Protein AF-A0A1F6CWD2-F1 (afdb_monomer_lite)

pLDDT: mean 94.24, std 5.81, range [60.09, 97.81]

Sequence (59 aa):
MWGTILNINSILWALSGTYFVYSTGIAILTWSGKQFLLGLLVFVFFSLAEVALAAIAEP

Radius of gyration: 13.64 Å; chains: 1; bounding box: 29×11×40 Å

Foldseek 3Di:
DLVVVLVVLVVQLVVLVVQLVVLVVCCVVVVDCPSNVVSVVSNVVSVVVNVVSVVVVPD

Structure (mmCIF, N/CA/C/O backbone):
data_AF-A0A1F6CWD2-F1
#
_entry.id   AF-A0A1F6CWD2-F1
#
loop_
_atom_site.group_PDB
_atom_site.id
_atom_site.type_symbol
_atom_site.label_atom_id
_atom_site.label_alt_id
_atom_site.label_comp_id
_atom_site.label_asym_id
_atom_site.label_entity_id
_atom_site.label_seq_id
_atom_site.pdbx_PDB_ins_code
_atom_site.Cartn_x
_atom_si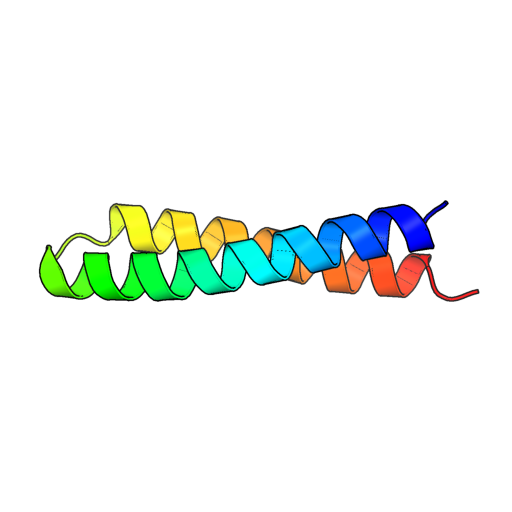te.Cartn_y
_atom_site.Cartn_z
_atom_site.occupancy
_atom_site.B_iso_or_equiv
_atom_site.auth_seq_id
_atom_site.auth_comp_id
_atom_site.auth_asym_id
_atom_site.auth_atom_id
_atom_site.pdbx_PDB_model_num
ATOM 1 N N . MET A 1 1 ? 14.241 5.445 -16.572 1.00 84.31 1 MET A N 1
ATOM 2 C CA . MET A 1 1 ? 13.527 6.375 -15.667 1.00 84.31 1 MET A CA 1
ATOM 3 C C . MET A 1 1 ? 12.284 5.721 -15.080 1.00 84.31 1 MET A C 1
ATOM 5 O O . MET A 1 1 ? 12.202 5.622 -13.864 1.00 84.31 1 MET A O 1
ATOM 9 N N . TRP A 1 2 ? 11.379 5.195 -15.913 1.00 90.06 2 TRP A N 1
ATOM 10 C CA . TRP A 1 2 ? 10.169 4.495 -15.460 1.00 90.06 2 TRP A CA 1
ATOM 11 C C . TRP A 1 2 ? 10.442 3.310 -14.526 1.00 90.06 2 TRP A C 1
ATOM 13 O O . TRP A 1 2 ? 9.793 3.218 -13.496 1.00 90.06 2 TRP A O 1
ATOM 23 N N . GLY A 1 3 ? 11.481 2.505 -14.777 1.00 89.94 3 GLY A N 1
ATOM 24 C CA . GLY A 1 3 ? 11.872 1.423 -13.857 1.00 89.94 3 GLY A CA 1
ATOM 25 C C . GLY A 1 3 ? 12.284 1.886 -12.448 1.00 89.94 3 GLY A C 1
ATOM 26 O O . GLY A 1 3 ? 12.002 1.207 -11.467 1.00 89.94 3 GLY A O 1
ATOM 27 N N . THR A 1 4 ? 12.900 3.067 -12.307 1.00 93.69 4 THR A N 1
ATOM 28 C CA . THR A 1 4 ? 13.217 3.637 -10.982 1.00 93.69 4 THR A CA 1
ATOM 29 C C . THR A 1 4 ? 11.947 4.086 -10.261 1.00 93.69 4 THR A C 1
ATOM 31 O O . THR A 1 4 ? 11.812 3.854 -9.064 1.00 93.69 4 THR A O 1
ATOM 34 N N . ILE A 1 5 ? 11.012 4.702 -10.992 1.00 94.12 5 ILE A N 1
ATOM 35 C CA . ILE A 1 5 ? 9.712 5.127 -10.455 1.00 94.12 5 ILE A CA 1
ATOM 36 C C . ILE A 1 5 ? 8.887 3.904 -10.039 1.00 94.12 5 ILE A C 1
ATOM 38 O O . ILE A 1 5 ? 8.316 3.913 -8.953 1.00 94.12 5 ILE A O 1
ATOM 42 N N . LEU A 1 6 ? 8.891 2.844 -10.853 1.00 94.25 6 LEU A N 1
ATOM 43 C CA . LEU A 1 6 ? 8.262 1.566 -10.535 1.00 94.25 6 LEU A CA 1
ATOM 44 C C . LEU A 1 6 ? 8.831 0.993 -9.235 1.00 94.25 6 LEU A C 1
ATOM 46 O O . LEU A 1 6 ? 8.066 0.769 -8.313 1.00 94.25 6 LEU A O 1
ATOM 50 N N . ASN A 1 7 ? 10.158 0.890 -9.091 1.00 95.44 7 ASN A N 1
ATOM 51 C CA . ASN A 1 7 ? 10.769 0.397 -7.848 1.00 95.44 7 ASN A CA 1
ATOM 52 C C . ASN A 1 7 ? 10.362 1.206 -6.603 1.00 95.44 7 ASN A C 1
ATOM 54 O O . ASN A 1 7 ? 10.136 0.631 -5.539 1.00 95.44 7 ASN A O 1
ATOM 58 N N . ILE A 1 8 ? 10.275 2.537 -6.710 1.00 96.50 8 ILE A N 1
ATOM 59 C CA . ILE A 1 8 ? 9.799 3.381 -5.603 1.00 96.50 8 ILE A CA 1
ATOM 60 C C . ILE A 1 8 ? 8.327 3.072 -5.301 1.00 96.50 8 ILE A C 1
ATOM 62 O O . ILE A 1 8 ? 7.963 2.920 -4.133 1.00 96.50 8 ILE A O 1
ATOM 66 N N . ASN A 1 9 ? 7.491 2.947 -6.336 1.00 96.38 9 ASN A N 1
ATOM 67 C CA . ASN A 1 9 ? 6.086 2.587 -6.184 1.00 96.38 9 ASN A CA 1
ATOM 68 C C . ASN A 1 9 ? 5.921 1.205 -5.544 1.00 96.38 9 ASN A C 1
ATOM 70 O O . ASN A 1 9 ? 5.118 1.089 -4.629 1.00 96.38 9 ASN A O 1
ATOM 74 N N . SER A 1 10 ? 6.735 0.210 -5.903 1.00 95.94 10 SER A N 1
ATOM 75 C CA . SER A 1 10 ? 6.688 -1.132 -5.312 1.00 95.94 10 SER A CA 1
ATOM 76 C C . SER A 1 10 ? 6.970 -1.111 -3.803 1.00 95.94 10 SER A C 1
ATOM 78 O O . SER A 1 10 ? 6.314 -1.814 -3.031 1.00 95.94 10 SER A O 1
ATOM 80 N N . ILE A 1 11 ? 7.909 -0.270 -3.347 1.00 97.50 11 ILE A N 1
ATOM 81 C CA . ILE A 1 11 ? 8.189 -0.084 -1.911 1.00 97.50 11 ILE A CA 1
ATOM 82 C C . ILE A 1 11 ? 6.982 0.554 -1.212 1.00 97.50 11 ILE A C 1
ATOM 84 O O . ILE A 1 11 ? 6.541 0.076 -0.164 1.00 97.50 11 ILE A O 1
ATOM 88 N N . LEU A 1 12 ? 6.427 1.623 -1.790 1.00 97.19 12 LEU A N 1
ATOM 89 C CA . LEU A 1 12 ? 5.245 2.298 -1.245 1.00 97.19 12 LEU A CA 1
ATOM 90 C C . LEU A 1 12 ? 4.012 1.388 -1.254 1.00 97.19 12 LEU A C 1
ATOM 92 O O . LEU A 1 12 ? 3.231 1.397 -0.302 1.00 97.19 12 LEU A O 1
ATOM 96 N N . TRP A 1 13 ? 3.875 0.548 -2.276 1.00 97.31 13 TRP A N 1
ATOM 97 C CA . TRP A 1 13 ? 2.836 -0.459 -2.394 1.00 97.31 13 TRP A CA 1
ATOM 98 C C . TRP A 1 13 ? 2.934 -1.477 -1.255 1.00 97.31 13 TRP A C 1
ATOM 100 O O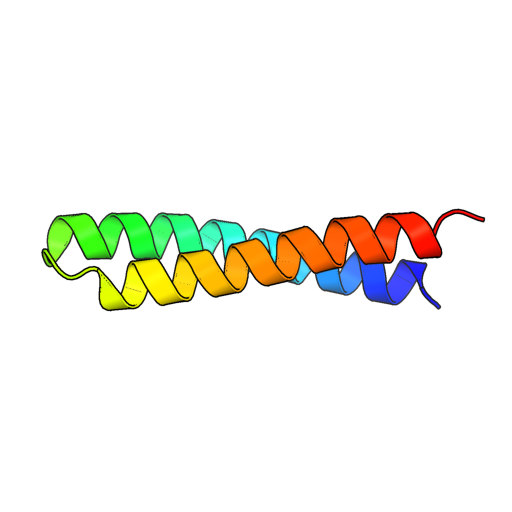 . TRP A 1 13 ? 1.948 -1.686 -0.546 1.00 97.31 13 TRP A O 1
ATOM 110 N N . ALA A 1 14 ? 4.125 -2.014 -0.971 1.00 97.31 14 ALA A N 1
ATOM 111 C CA . ALA A 1 14 ? 4.335 -2.930 0.153 1.00 97.31 14 ALA A CA 1
ATOM 112 C C . ALA A 1 14 ? 4.007 -2.284 1.518 1.00 97.31 14 ALA A C 1
ATOM 114 O O . ALA A 1 14 ? 3.330 -2.886 2.362 1.00 97.31 14 ALA A O 1
ATOM 115 N N . LEU A 1 15 ? 4.427 -1.029 1.726 1.00 97.56 15 LEU A N 1
ATOM 116 C CA . LEU A 1 15 ? 4.084 -0.261 2.930 1.00 97.56 15 LEU A CA 1
ATOM 117 C C . LEU A 1 15 ? 2.572 -0.036 3.046 1.00 97.56 15 LEU A C 1
ATOM 119 O O . LEU A 1 15 ? 2.001 -0.212 4.124 1.00 97.56 15 LEU A O 1
ATOM 123 N N . SER A 1 16 ? 1.907 0.293 1.938 1.00 97.12 16 SER A N 1
ATOM 124 C CA . SER A 1 16 ? 0.457 0.485 1.909 1.00 97.12 16 SER A CA 1
ATOM 125 C C . SER A 1 16 ? -0.312 -0.807 2.188 1.00 97.12 16 SER A C 1
ATOM 127 O O . SER A 1 16 ? -1.310 -0.763 2.902 1.00 97.12 16 SER A O 1
ATOM 129 N N . GLY A 1 17 ? 0.183 -1.962 1.730 1.00 96.69 17 GLY A N 1
ATOM 130 C CA . GLY A 1 17 ? -0.388 -3.269 2.060 1.00 96.69 17 GLY A CA 1
ATOM 131 C C . GLY A 1 17 ? -0.302 -3.567 3.557 1.00 96.69 17 GLY A C 1
ATOM 132 O O . GLY A 1 17 ? -1.281 -3.989 4.173 1.00 96.69 17 GLY A O 1
ATOM 133 N N . THR A 1 18 ? 0.836 -3.249 4.178 1.00 97.44 18 THR A N 1
ATOM 134 C CA . THR A 1 18 ? 1.022 -3.405 5.630 1.00 97.44 18 THR A CA 1
ATOM 135 C C . THR A 1 18 ? 0.088 -2.475 6.409 1.00 97.44 18 THR A C 1
ATOM 137 O O . THR A 1 18 ? -0.571 -2.897 7.363 1.00 97.44 18 THR A O 1
ATOM 140 N N . TYR A 1 19 ? -0.030 -1.218 5.972 1.00 97.19 19 TYR A N 1
ATOM 141 C CA . TYR A 1 19 ? -0.966 -0.261 6.554 1.00 97.19 19 TYR A CA 1
ATOM 142 C C . TYR A 1 19 ? -2.427 -0.695 6.383 1.00 97.19 19 TYR A C 1
ATOM 144 O O . TYR A 1 19 ? -3.221 -0.543 7.309 1.00 97.19 19 TYR A O 1
ATOM 152 N N . PHE A 1 20 ? -2.791 -1.287 5.245 1.00 97.50 20 PHE A N 1
ATOM 153 C CA . PHE A 1 20 ? -4.137 -1.798 5.011 1.00 97.50 20 PHE A CA 1
ATOM 154 C C . PHE A 1 20 ? -4.500 -2.918 5.995 1.00 97.50 20 PHE A C 1
ATOM 156 O O . PHE A 1 20 ? -5.559 -2.851 6.628 1.00 97.50 20 PHE A O 1
ATOM 163 N N . VAL A 1 21 ? -3.599 -3.883 6.216 1.00 97.50 21 VAL A N 1
ATOM 164 C CA . VAL A 1 21 ? -3.779 -4.943 7.228 1.00 97.50 21 VAL A CA 1
ATOM 165 C C . VAL A 1 21 ? -3.948 -4.341 8.625 1.00 97.50 21 VAL A C 1
ATOM 167 O O . VAL A 1 2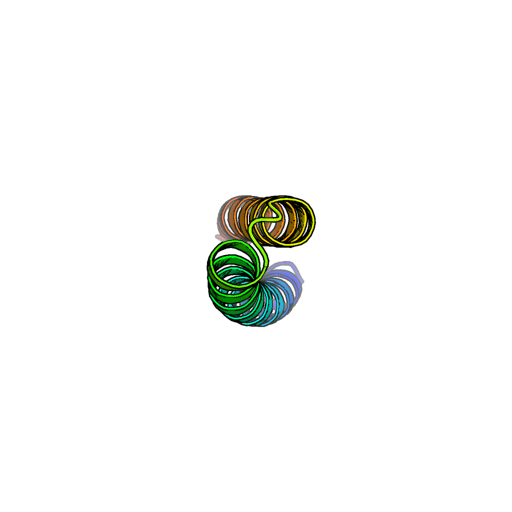1 ? -4.900 -4.677 9.331 1.00 97.50 21 VAL A O 1
ATOM 170 N N . TYR A 1 22 ? -3.084 -3.395 9.004 1.00 96.44 22 TYR A N 1
ATOM 171 C CA . TYR A 1 22 ? -3.203 -2.669 10.271 1.00 96.44 22 TYR A CA 1
ATOM 172 C C . TYR A 1 22 ? -4.562 -1.959 10.407 1.00 96.44 22 TYR A C 1
ATOM 174 O O . TYR A 1 22 ? -5.259 -2.126 11.409 1.00 96.44 22 TYR A O 1
ATOM 182 N N . SER A 1 23 ? -4.974 -1.210 9.382 1.00 96.50 23 SER A N 1
ATOM 183 C CA . SER A 1 23 ? -6.224 -0.444 9.381 1.00 96.50 23 SER A CA 1
ATOM 184 C C . SER A 1 23 ? -7.462 -1.343 9.457 1.00 96.50 23 SER A C 1
ATOM 186 O O . SER A 1 23 ? -8.456 -0.974 10.082 1.00 96.50 23 SER A O 1
ATOM 188 N N . THR A 1 24 ? -7.378 -2.549 8.887 1.00 96.25 24 THR A N 1
ATOM 189 C CA . THR A 1 24 ? -8.411 -3.585 8.990 1.00 96.25 24 THR A CA 1
ATOM 190 C C . THR A 1 24 ? -8.537 -4.070 10.431 1.00 96.25 24 THR A C 1
ATOM 192 O O . THR A 1 24 ? -9.642 -4.108 10.970 1.00 96.25 24 THR A O 1
ATOM 195 N N . GLY A 1 25 ? -7.412 -4.358 11.094 1.00 95.81 25 GLY A N 1
ATOM 196 C CA . GLY A 1 25 ? -7.399 -4.721 12.513 1.00 95.81 25 GLY A CA 1
ATOM 197 C C . GLY A 1 25 ? -8.003 -3.630 13.400 1.00 95.81 25 GLY A C 1
ATOM 198 O O . GLY A 1 25 ? -8.862 -3.913 14.234 1.00 95.81 25 GLY A O 1
ATOM 199 N N . ILE A 1 26 ? -7.630 -2.367 13.177 1.00 95.56 26 ILE A N 1
ATOM 200 C CA . ILE A 1 26 ? -8.193 -1.236 13.928 1.00 95.56 26 ILE A CA 1
ATOM 201 C C . ILE A 1 26 ? -9.692 -1.078 13.682 1.00 95.56 26 ILE A C 1
ATOM 203 O O . ILE A 1 26 ? -10.431 -0.835 14.635 1.00 95.56 26 ILE A O 1
ATOM 207 N N . ALA A 1 27 ? -10.167 -1.229 12.446 1.00 96.38 27 ALA A N 1
ATOM 208 C CA . ALA A 1 27 ? -11.592 -1.113 12.153 1.00 96.38 27 ALA A CA 1
ATOM 209 C C . ALA A 1 27 ? -12.426 -2.173 12.881 1.00 96.38 27 ALA A C 1
ATOM 211 O O . ALA A 1 27 ? -13.504 -1.850 13.377 1.00 96.38 27 ALA A O 1
ATOM 212 N N . ILE A 1 28 ? -11.900 -3.394 13.016 1.00 95.88 28 ILE A N 1
ATOM 213 C CA . ILE A 1 28 ? -12.530 -4.460 13.804 1.00 95.88 28 ILE A CA 1
ATOM 214 C C . ILE A 1 28 ? -12.531 -4.098 15.296 1.00 95.88 28 ILE A C 1
ATOM 216 O O . ILE A 1 28 ? -13.573 -4.172 15.941 1.00 95.88 28 ILE A O 1
ATOM 220 N N . LEU A 1 29 ? -11.390 -3.664 15.844 1.00 96.56 29 LEU A N 1
ATOM 221 C CA . LEU A 1 29 ? -11.249 -3.366 17.276 1.00 96.56 29 LEU A CA 1
ATOM 222 C C . LEU A 1 29 ? -12.047 -2.137 17.730 1.00 96.56 29 LEU A C 1
ATOM 224 O O . LEU A 1 29 ? -12.559 -2.104 18.844 1.00 96.56 29 LEU A O 1
ATOM 228 N N . THR A 1 30 ? -12.130 -1.112 16.885 1.00 94.88 30 THR A N 1
ATOM 229 C CA . THR A 1 30 ? -12.751 0.183 17.218 1.00 94.88 30 THR A CA 1
ATOM 230 C C . THR A 1 30 ? -14.162 0.337 16.660 1.00 94.88 30 THR A C 1
ATOM 232 O O . THR A 1 30 ? -14.794 1.368 16.886 1.00 94.88 30 THR A O 1
ATOM 235 N N . TRP A 1 31 ? -14.646 -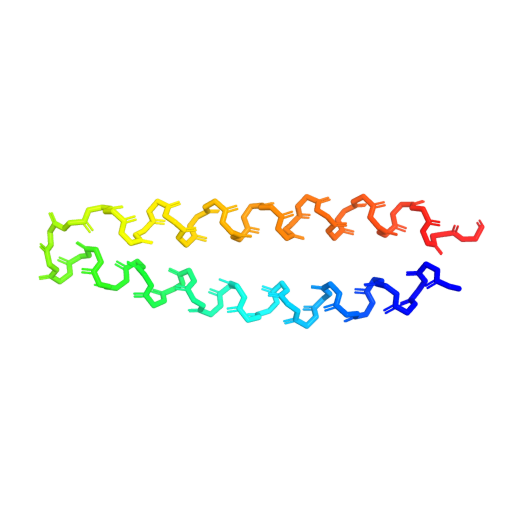0.659 15.907 1.00 92.19 31 TRP A N 1
ATOM 236 C CA . TRP A 1 31 ? -15.919 -0.624 15.181 1.00 92.19 31 TRP A CA 1
ATOM 237 C C . TRP A 1 31 ? -16.084 0.627 14.295 1.00 92.19 31 TRP A C 1
ATOM 239 O O . TRP A 1 31 ? -17.182 1.144 14.084 1.00 92.19 31 TRP A O 1
ATOM 249 N N . SER A 1 32 ? -14.965 1.152 13.787 1.00 92.69 32 SER A N 1
ATOM 250 C CA . SER A 1 32 ? -14.901 2.392 13.015 1.00 92.69 32 SER A CA 1
ATOM 251 C C . SER A 1 32 ? -14.212 2.155 11.678 1.00 92.69 32 SER A C 1
ATOM 253 O O . SER A 1 32 ? -13.011 1.904 11.602 1.00 92.69 32 SER A O 1
ATOM 255 N N . GLY A 1 33 ? -14.966 2.293 10.588 1.00 91.19 33 GLY A N 1
ATOM 256 C CA . GLY A 1 33 ? -14.469 2.047 9.231 1.00 91.19 33 GLY A CA 1
ATOM 257 C C . GLY A 1 33 ? -13.622 3.173 8.628 1.00 91.19 33 GLY A C 1
ATOM 258 O O . GLY A 1 33 ? -13.143 3.030 7.508 1.00 91.19 33 GLY A O 1
ATOM 259 N N . LYS A 1 34 ? -13.425 4.304 9.323 1.00 93.25 34 LYS A N 1
ATOM 260 C CA . LYS A 1 34 ? -12.750 5.482 8.741 1.00 93.25 34 LYS A CA 1
ATOM 261 C C . LYS A 1 34 ? -11.296 5.197 8.355 1.00 93.25 34 LYS A C 1
ATOM 263 O O . LYS A 1 34 ? -10.885 5.528 7.248 1.00 93.25 34 LYS A O 1
ATOM 268 N N . GLN A 1 35 ? -10.530 4.574 9.254 1.00 92.31 35 GLN A N 1
ATOM 269 C CA . GLN A 1 35 ? -9.130 4.233 8.976 1.00 92.31 35 GLN A CA 1
ATOM 270 C C . GLN A 1 35 ? -9.015 3.125 7.929 1.00 92.31 35 GLN A C 1
ATOM 272 O O . GLN A 1 35 ? -8.133 3.186 7.079 1.00 92.31 35 GLN A O 1
ATOM 277 N N . PHE A 1 36 ? -9.941 2.164 7.941 1.00 95.06 36 PHE A N 1
ATOM 278 C CA . PHE A 1 36 ? -10.013 1.123 6.920 1.00 95.06 36 PHE A CA 1
ATOM 279 C C . PHE A 1 36 ? -10.253 1.699 5.523 1.00 95.06 36 PHE A C 1
ATOM 281 O O . PHE A 1 36 ? -9.550 1.328 4.591 1.00 95.06 36 PHE A O 1
ATOM 288 N N . LE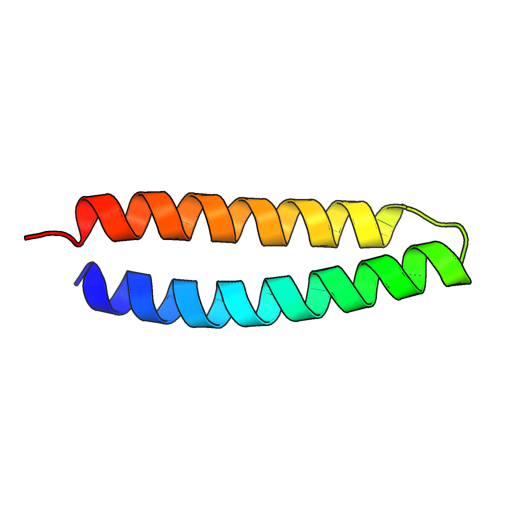U A 1 37 ? -11.189 2.642 5.369 1.00 95.94 37 LEU A N 1
ATOM 289 C CA . LEU A 1 37 ? -11.453 3.287 4.078 1.00 95.94 37 LEU A CA 1
ATOM 290 C C . LEU A 1 37 ? -10.227 4.038 3.547 1.00 95.94 37 LEU A C 1
ATOM 292 O O . LEU A 1 37 ? -9.936 3.961 2.357 1.00 95.94 37 LEU A O 1
ATOM 296 N N . LEU A 1 38 ? -9.486 4.725 4.423 1.00 95.19 38 LEU A N 1
ATOM 297 C CA . LEU A 1 38 ? -8.224 5.366 4.048 1.00 95.19 38 LEU A CA 1
ATOM 298 C C . LEU A 1 38 ? -7.172 4.335 3.628 1.00 95.19 38 LEU A C 1
ATOM 300 O O . LEU A 1 38 ? -6.565 4.490 2.572 1.00 95.19 38 LEU A O 1
ATOM 304 N N . GLY A 1 39 ? -6.987 3.270 4.412 1.00 95.94 39 GLY A N 1
ATOM 305 C CA . GLY A 1 39 ? -6.059 2.189 4.078 1.00 95.94 39 GLY A CA 1
ATOM 306 C C . GLY A 1 39 ? -6.395 1.521 2.746 1.00 95.94 39 GLY A C 1
ATOM 307 O O . GLY A 1 39 ? -5.506 1.324 1.921 1.00 95.94 39 GLY A O 1
ATOM 308 N N . LEU A 1 40 ? -7.679 1.252 2.504 1.00 96.69 40 LEU A N 1
ATOM 309 C CA . LEU A 1 40 ? -8.178 0.684 1.256 1.00 96.69 40 LEU A CA 1
ATOM 310 C C . LEU A 1 40 ? -7.885 1.604 0.068 1.00 96.69 40 LEU A C 1
ATOM 312 O O . LEU A 1 40 ? -7.338 1.146 -0.930 1.00 96.69 40 LEU A O 1
ATOM 316 N N . LEU A 1 41 ? -8.212 2.896 0.172 1.00 97.31 41 LEU A N 1
ATOM 317 C CA . LEU A 1 41 ? -7.975 3.865 -0.902 1.00 97.31 41 LEU A CA 1
ATOM 318 C C . LEU A 1 41 ? -6.490 3.989 -1.245 1.00 97.31 41 LEU A C 1
ATOM 320 O O . LEU A 1 41 ? -6.134 3.975 -2.421 1.00 97.31 41 LEU A O 1
ATOM 324 N N . VAL A 1 42 ? -5.625 4.076 -0.232 1.00 96.94 42 VAL A N 1
ATOM 325 C CA . VAL A 1 42 ? -4.174 4.181 -0.430 1.00 96.94 42 VAL A CA 1
ATOM 326 C C . VAL A 1 42 ? -3.625 2.911 -1.081 1.00 96.94 42 VAL A C 1
ATOM 328 O O . VAL A 1 42 ? -2.869 2.997 -2.047 1.00 96.94 42 VAL A O 1
ATOM 331 N N . PHE A 1 43 ? -4.039 1.732 -0.613 1.00 97.44 43 PHE A N 1
ATOM 332 C CA . PHE A 1 43 ? -3.592 0.462 -1.185 1.00 97.44 43 PHE A CA 1
ATOM 333 C C . PHE A 1 43 ? -4.071 0.265 -2.630 1.00 97.44 43 PHE A C 1
ATOM 335 O O . PHE A 1 43 ? -3.293 -0.141 -3.496 1.00 97.44 43 PHE A O 1
ATOM 342 N N . VAL A 1 44 ? -5.332 0.601 -2.921 1.00 97.81 44 VAL A N 1
ATOM 343 C CA . VAL A 1 44 ? -5.884 0.551 -4.283 1.00 97.81 44 VAL A CA 1
ATOM 344 C C . VAL A 1 44 ? -5.149 1.526 -5.199 1.00 97.81 44 VAL A C 1
ATOM 346 O O . VAL A 1 44 ? -4.783 1.146 -6.308 1.00 97.81 44 VAL A O 1
ATOM 349 N N . PHE A 1 45 ? -4.872 2.749 -4.739 1.00 97.62 45 PHE A N 1
ATOM 350 C CA . PHE A 1 45 ? -4.118 3.735 -5.514 1.00 97.62 45 PHE A CA 1
ATOM 351 C C . PHE A 1 45 ? -2.735 3.210 -5.911 1.00 97.62 45 PHE A C 1
ATOM 353 O O . PHE A 1 45 ? -2.398 3.217 -7.094 1.00 97.62 45 PHE A O 1
ATOM 360 N N . PHE A 1 46 ? -1.962 2.691 -4.952 1.00 97.38 46 PHE A N 1
ATOM 361 C CA . PHE A 1 46 ? -0.640 2.141 -5.250 1.00 97.38 46 PHE A CA 1
ATOM 362 C C . PHE A 1 46 ? -0.705 0.885 -6.119 1.00 97.38 46 PHE A C 1
ATOM 364 O O . PHE A 1 46 ? 0.179 0.691 -6.946 1.00 97.38 46 PHE A O 1
ATOM 371 N N . SER A 1 47 ? -1.755 0.069 -5.990 1.00 97.31 47 SER A N 1
ATOM 372 C CA . SER A 1 47 ? -1.959 -1.109 -6.844 1.00 97.31 47 SER A CA 1
ATOM 373 C C . SER A 1 47 ? -2.246 -0.717 -8.297 1.00 97.31 47 SER A C 1
ATOM 375 O O . SER A 1 47 ? -1.690 -1.310 -9.217 1.00 97.31 47 SER A O 1
ATOM 377 N N . LEU A 1 48 ? -3.072 0.310 -8.521 1.00 97.25 48 LEU A N 1
ATOM 378 C CA . LEU A 1 48 ? -3.331 0.841 -9.863 1.00 97.25 48 LEU A CA 1
ATOM 379 C C . LEU A 1 48 ? -2.079 1.488 -10.459 1.00 97.25 48 LEU A C 1
ATOM 381 O O . LEU A 1 48 ? -1.778 1.270 -11.632 1.00 97.25 48 LEU A O 1
ATOM 385 N N . ALA A 1 49 ? -1.338 2.251 -9.651 1.00 95.56 49 ALA A N 1
ATOM 386 C CA . ALA A 1 49 ? -0.067 2.830 -10.061 1.00 95.56 49 ALA A CA 1
ATOM 387 C C . ALA A 1 49 ? 0.964 1.748 -10.415 1.00 95.56 49 ALA A C 1
ATOM 389 O O 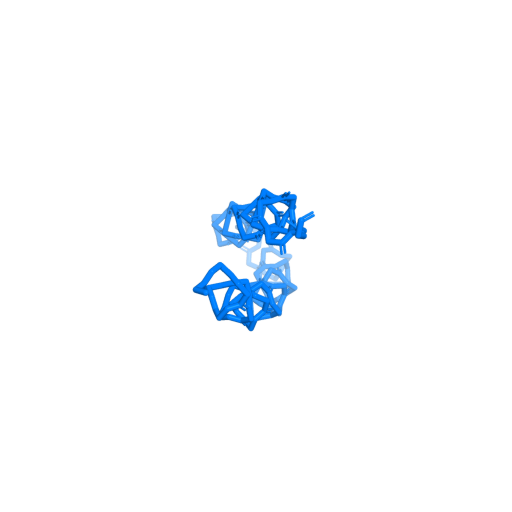. ALA A 1 49 ? 1.655 1.912 -11.411 1.00 95.56 49 ALA A O 1
ATOM 390 N N . GLU A 1 50 ? 1.027 0.634 -9.678 1.00 95.19 50 GLU A N 1
ATOM 391 C CA . GLU A 1 50 ? 1.944 -0.478 -9.970 1.00 95.19 50 GLU A CA 1
ATOM 392 C C . GLU A 1 50 ? 1.637 -1.096 -11.340 1.00 95.19 50 GLU A C 1
ATOM 394 O O . GLU A 1 50 ? 2.534 -1.237 -12.166 1.00 95.19 50 GLU A O 1
ATOM 399 N N . VAL A 1 51 ? 0.360 -1.388 -11.621 1.00 95.62 51 VAL A N 1
ATOM 400 C CA . VAL A 1 51 ? -0.077 -1.943 -12.916 1.00 95.62 51 VAL A CA 1
ATOM 401 C C . VAL A 1 51 ? 0.210 -0.971 -14.059 1.00 95.62 51 VAL A C 1
ATOM 403 O O . VAL A 1 51 ? 0.740 -1.373 -15.094 1.00 95.62 51 VAL A O 1
ATOM 406 N N . ALA A 1 52 ? -0.117 0.310 -13.874 1.00 94.75 52 ALA A N 1
ATOM 407 C CA . ALA A 1 52 ? 0.136 1.328 -14.883 1.00 94.75 52 ALA A CA 1
ATOM 408 C C . ALA A 1 52 ? 1.640 1.487 -15.137 1.00 94.75 52 ALA A C 1
ATOM 410 O O . ALA A 1 52 ? 2.064 1.407 -16.283 1.00 94.75 52 ALA A O 1
ATOM 411 N N . LEU A 1 53 ? 2.447 1.661 -14.085 1.00 93.94 53 LEU A N 1
ATOM 412 C CA . LEU A 1 53 ? 3.896 1.847 -14.181 1.00 93.94 53 LEU A CA 1
ATOM 413 C C . LEU A 1 53 ? 4.598 0.629 -14.778 1.00 93.94 53 LEU A C 1
ATOM 415 O O . LEU A 1 53 ? 5.523 0.818 -15.560 1.00 93.94 53 LEU A O 1
ATOM 419 N N . ALA A 1 54 ? 4.156 -0.589 -14.457 1.00 92.75 54 ALA A N 1
ATOM 420 C CA . ALA A 1 54 ? 4.681 -1.803 -15.070 1.00 92.75 54 ALA A CA 1
ATOM 421 C C . ALA A 1 54 ? 4.461 -1.794 -16.591 1.00 92.75 54 ALA A C 1
ATOM 423 O O . ALA A 1 54 ? 5.414 -1.997 -17.336 1.00 92.75 54 ALA A O 1
ATOM 424 N N . ALA A 1 55 ? 3.256 -1.445 -17.055 1.00 92.44 55 ALA A N 1
ATOM 425 C CA . ALA A 1 55 ? 2.923 -1.414 -18.482 1.00 92.44 55 ALA A CA 1
ATOM 426 C C . ALA A 1 55 ? 3.727 -0.376 -19.293 1.00 92.44 55 ALA A C 1
ATOM 428 O O . ALA A 1 55 ? 4.027 -0.608 -20.457 1.00 92.44 55 ALA A O 1
ATOM 429 N N . ILE A 1 56 ? 4.085 0.770 -18.700 1.00 91.69 56 ILE A N 1
ATOM 430 C CA . ILE A 1 56 ? 4.938 1.798 -19.348 1.00 91.69 56 ILE A CA 1
ATOM 431 C C . ILE A 1 56 ? 6.439 1.585 -19.116 1.00 91.69 56 ILE A C 1
ATOM 433 O O . ILE A 1 56 ? 7.254 2.252 -19.755 1.00 91.69 56 ILE A O 1
ATOM 437 N N . ALA A 1 57 ? 6.820 0.723 -18.172 1.00 88.81 57 ALA A N 1
ATOM 438 C CA . ALA A 1 57 ? 8.212 0.357 -17.928 1.00 88.81 57 ALA A CA 1
ATOM 439 C C . ALA A 1 57 ? 8.657 -0.859 -18.755 1.00 88.81 57 ALA A C 1
ATOM 441 O O . ALA A 1 57 ? 9.867 -1.082 -18.853 1.00 88.81 57 ALA A O 1
ATOM 442 N N . GLU A 1 58 ? 7.717 -1.616 -19.334 1.00 74.62 58 GLU A N 1
ATOM 443 C CA . GLU A 1 58 ? 8.018 -2.596 -20.379 1.00 74.62 58 GLU A CA 1
ATOM 444 C C . GLU A 1 58 ? 8.726 -1.899 -21.564 1.00 74.62 58 GLU A C 1
ATOM 446 O O . GLU A 1 58 ? 8.330 -0.792 -21.942 1.00 74.62 58 GLU A O 1
ATOM 451 N N . PRO A 1 59 ? 9.822 -2.483 -22.087 1.00 60.09 59 PRO A N 1
ATOM 452 C CA . PRO A 1 59 ? 10.629 -1.888 -23.153 1.00 60.09 59 PRO A CA 1
ATOM 453 C C . PRO A 1 59 ? 9.938 -1.865 -24.521 1.00 60.09 59 PRO A C 1
ATOM 455 O O . PRO A 1 59 ? 9.207 -2.828 -24.846 1.00 60.09 59 PRO A O 1
#

Secondary structure (DSSP, 8-state):
-HHHHHHHHHHHHHHHHHHHHHHHHHHHHHT--HHHHHHHHHHHHHHHHHHHHHHHH--

Organism: NCBI:txid1798480